Protein AF-K1XIE2-F1 (afdb_monomer_lite)

Structure (mmCIF, N/CA/C/O backbone):
data_AF-K1XIE2-F1
#
_entry.id   AF-K1XIE2-F1
#
loop_
_atom_site.group_PDB
_atom_site.id
_atom_site.type_symbol
_atom_site.label_atom_id
_atom_site.label_alt_id
_atom_site.label_comp_id
_atom_site.label_asym_id
_atom_site.label_entity_id
_atom_site.label_seq_id
_atom_site.pdbx_PDB_ins_code
_atom_site.Cartn_x
_atom_site.Cartn_y
_atom_site.Cartn_z
_atom_site.occupancy
_atom_site.B_iso_or_equiv
_atom_site.auth_seq_id
_atom_site.auth_comp_id
_atom_site.auth_asym_id
_atom_site.auth_atom_id
_atom_site.pdbx_PDB_model_num
ATOM 1 N N . MET A 1 1 ? -9.888 -17.624 -24.636 1.00 46.41 1 MET A N 1
ATOM 2 C CA . MET A 1 1 ? -10.139 -16.509 -23.692 1.00 46.41 1 MET A CA 1
ATOM 3 C C . MET A 1 1 ? -9.191 -15.371 -24.059 1.00 46.41 1 MET A C 1
ATOM 5 O O . MET A 1 1 ? -7.993 -15.608 -24.098 1.00 46.41 1 MET A O 1
ATOM 9 N N . SER A 1 2 ? -9.697 -14.196 -24.450 1.00 38.69 2 SER A N 1
ATOM 10 C CA . SER A 1 2 ? -8.850 -13.090 -24.939 1.00 38.69 2 SER A CA 1
ATOM 11 C C . SER A 1 2 ? -7.950 -12.538 -23.826 1.00 38.69 2 SER A C 1
ATOM 13 O O . SER A 1 2 ? -8.418 -12.367 -22.700 1.00 38.69 2 SER A O 1
ATOM 15 N N . LEU A 1 3 ? -6.689 -12.210 -24.143 1.00 40.53 3 LEU A N 1
ATOM 16 C CA . LEU A 1 3 ? -5.733 -11.546 -23.238 1.00 40.53 3 LEU A CA 1
ATOM 17 C C . LEU A 1 3 ? -6.337 -10.307 -22.557 1.00 40.53 3 LEU A C 1
ATOM 19 O O . LEU A 1 3 ? -6.065 -10.078 -21.380 1.00 40.53 3 LEU A O 1
ATOM 23 N N . ARG A 1 4 ? -7.225 -9.579 -23.256 1.00 42.97 4 ARG A N 1
ATOM 24 C CA . ARG A 1 4 ? -7.964 -8.421 -22.722 1.00 42.97 4 ARG A CA 1
ATOM 25 C C . ARG A 1 4 ? -8.893 -8.795 -21.563 1.00 42.97 4 ARG A C 1
ATOM 27 O O . ARG A 1 4 ? -8.946 -8.083 -20.568 1.00 42.97 4 ARG A O 1
ATOM 34 N N . ASN A 1 5 ? -9.561 -9.947 -21.640 1.00 39.59 5 ASN A N 1
ATOM 35 C CA . ASN A 1 5 ? -10.494 -10.397 -20.600 1.00 39.59 5 ASN A CA 1
ATOM 36 C C . ASN A 1 5 ? -9.750 -10.805 -19.318 1.00 39.59 5 ASN A C 1
ATOM 38 O O . ASN A 1 5 ? -10.253 -10.593 -18.217 1.00 39.59 5 ASN A O 1
ATOM 42 N N . ILE A 1 6 ? -8.530 -11.338 -19.454 1.00 50.19 6 ILE A N 1
ATOM 43 C CA . ILE A 1 6 ? -7.666 -11.687 -18.317 1.00 50.19 6 ILE A CA 1
ATOM 44 C C . ILE A 1 6 ? -7.128 -10.414 -17.652 1.00 50.19 6 ILE A C 1
ATOM 46 O O . ILE A 1 6 ? -7.157 -10.307 -16.426 1.00 50.19 6 ILE A O 1
ATOM 50 N N . THR A 1 7 ? -6.698 -9.418 -18.439 1.00 51.28 7 THR A N 1
ATOM 51 C CA . THR A 1 7 ? -6.215 -8.135 -17.893 1.00 51.28 7 THR A CA 1
ATOM 52 C C . THR A 1 7 ? -7.330 -7.389 -17.171 1.00 51.28 7 THR A C 1
ATOM 54 O O . THR A 1 7 ? -7.115 -6.892 -16.071 1.00 51.28 7 THR A O 1
ATOM 57 N N . GLN A 1 8 ? -8.538 -7.365 -17.729 1.00 48.00 8 GLN A N 1
ATOM 58 C CA . GLN A 1 8 ? -9.667 -6.646 -17.142 1.00 48.00 8 GLN A CA 1
ATOM 59 C C . GLN A 1 8 ? -10.161 -7.289 -15.838 1.00 48.00 8 GLN A C 1
ATOM 61 O O . GLN A 1 8 ? -10.401 -6.584 -14.858 1.00 48.00 8 GLN A O 1
ATOM 66 N N . ALA A 1 9 ? -10.207 -8.625 -15.771 1.00 50.78 9 ALA A N 1
ATOM 67 C CA . ALA A 1 9 ? -10.502 -9.350 -14.534 1.00 50.78 9 ALA A CA 1
ATOM 68 C C . ALA A 1 9 ? -9.414 -9.148 -13.463 1.00 50.78 9 ALA A C 1
ATOM 70 O O . ALA A 1 9 ? -9.729 -8.991 -12.283 1.00 50.78 9 ALA A O 1
ATOM 71 N N . TYR A 1 10 ? -8.138 -9.107 -13.862 1.00 53.94 10 TYR A N 1
ATOM 72 C CA . TYR A 1 10 ? -7.014 -8.885 -12.949 1.00 53.94 10 TYR A CA 1
ATOM 73 C C . TYR A 1 10 ? -6.984 -7.449 -12.403 1.00 53.94 10 TYR A C 1
ATOM 75 O O . TYR A 1 10 ? -6.808 -7.255 -11.200 1.00 53.94 10 TYR A O 1
ATOM 83 N N . VAL A 1 11 ? -7.231 -6.450 -13.257 1.00 56.03 11 VAL A N 1
ATOM 84 C CA . VAL A 1 11 ? -7.346 -5.032 -12.874 1.00 56.03 11 VAL A CA 1
ATOM 85 C C . VAL A 1 11 ? -8.550 -4.813 -11.958 1.00 56.03 11 VAL A C 1
ATOM 87 O O . VAL A 1 11 ? -8.411 -4.148 -10.936 1.00 56.03 11 VAL A O 1
ATOM 90 N N . SER A 1 12 ? -9.700 -5.427 -12.255 1.00 52.47 12 SER A N 1
ATOM 91 C CA . SER A 1 12 ? -10.885 -5.367 -11.390 1.00 52.47 12 SER A CA 1
ATOM 92 C C . SER A 1 12 ? -10.607 -5.969 -10.003 1.00 52.47 12 SER A C 1
ATOM 94 O O . SER A 1 12 ? -10.842 -5.314 -8.990 1.00 52.47 12 SER A O 1
ATOM 96 N N . ASN A 1 13 ? -9.984 -7.153 -9.932 1.00 53.47 13 ASN A N 1
ATOM 97 C CA . ASN A 1 13 ? -9.598 -7.776 -8.657 1.00 53.47 13 ASN A CA 1
ATOM 98 C C . ASN A 1 13 ? -8.561 -6.950 -7.872 1.00 53.47 13 ASN A C 1
ATOM 100 O O . ASN A 1 13 ? -8.609 -6.878 -6.641 1.00 53.47 13 ASN A O 1
ATOM 104 N N . LEU A 1 14 ? -7.605 -6.328 -8.571 1.00 52.16 14 LEU A N 1
ATOM 105 C CA . LEU A 1 14 ? -6.644 -5.397 -7.978 1.00 52.16 14 LEU A CA 1
ATOM 106 C C . LEU A 1 14 ? -7.352 -4.169 -7.405 1.00 52.16 14 LEU A C 1
ATOM 108 O O . LEU A 1 14 ? -7.094 -3.819 -6.256 1.00 52.16 14 LEU A O 1
ATOM 112 N N . TYR A 1 15 ? -8.286 -3.576 -8.147 1.00 50.69 15 TYR A N 1
ATOM 113 C CA . TYR A 1 15 ? -9.078 -2.430 -7.707 1.00 50.69 15 TYR A CA 1
ATOM 114 C C . TYR A 1 15 ? -9.843 -2.741 -6.411 1.00 50.69 15 TYR A C 1
ATOM 116 O O . TYR A 1 15 ? -9.723 -2.014 -5.424 1.00 50.69 15 TYR A O 1
ATOM 124 N N . THR A 1 16 ? -10.524 -3.891 -6.344 1.00 51.75 16 THR A N 1
ATOM 125 C CA . THR A 1 16 ? -11.235 -4.330 -5.129 1.00 51.75 16 THR A CA 1
ATOM 126 C C . THR A 1 16 ? -10.285 -4.564 -3.947 1.00 51.75 16 THR A C 1
ATOM 128 O O . THR A 1 16 ? -10.611 -4.240 -2.805 1.00 51.75 16 THR A O 1
ATOM 131 N N . ARG A 1 17 ? -9.076 -5.096 -4.187 1.00 50.94 17 ARG A N 1
ATOM 132 C CA . ARG A 1 17 ? -8.055 -5.288 -3.137 1.00 50.94 17 ARG A CA 1
ATOM 133 C C . ARG A 1 17 ? -7.456 -3.972 -2.634 1.00 50.94 17 ARG A C 1
ATOM 135 O O . ARG A 1 17 ? -7.062 -3.907 -1.467 1.00 50.94 17 ARG A O 1
ATOM 142 N N . LEU A 1 18 ? -7.384 -2.950 -3.485 1.00 49.12 18 LEU A N 1
ATOM 143 C CA . LEU A 1 18 ? -6.858 -1.623 -3.158 1.00 49.12 18 LEU A CA 1
ATOM 144 C C . LEU A 1 18 ? -7.866 -0.776 -2.358 1.00 49.12 18 LEU A C 1
ATOM 146 O O . LEU A 1 18 ? -7.452 -0.023 -1.477 1.00 49.12 18 LEU A O 1
ATOM 150 N N . GLN A 1 19 ? -9.173 -0.971 -2.562 1.00 51.84 19 GLN A N 1
ATOM 151 C CA . GLN A 1 19 ? -10.255 -0.246 -1.876 1.00 51.84 19 GLN A CA 1
ATOM 152 C C . GLN A 1 19 ? -10.584 -0.724 -0.443 1.00 51.84 19 GLN A C 1
ATOM 154 O O . GLN A 1 19 ? -11.686 -0.500 0.058 1.00 51.84 19 GLN A O 1
ATOM 159 N N . LYS A 1 20 ? -9.652 -1.350 0.289 1.00 58.00 20 LYS A N 1
ATOM 160 C CA . LYS A 1 20 ? -9.876 -1.592 1.727 1.00 58.00 20 LYS A CA 1
ATOM 161 C C . LYS A 1 20 ? -9.807 -0.276 2.506 1.00 58.00 20 LYS A C 1
ATOM 163 O O . LYS A 1 20 ? -8.724 0.173 2.884 1.00 58.00 20 LYS A O 1
ATOM 168 N N . GLN A 1 21 ? -10.979 0.304 2.748 1.00 58.72 21 GLN A N 1
ATOM 169 C CA . GLN A 1 21 ? -11.169 1.510 3.547 1.00 58.72 21 GLN A CA 1
ATOM 170 C C . GLN A 1 21 ? -10.794 1.257 5.015 1.00 58.72 21 GLN A C 1
ATOM 172 O O . GLN A 1 21 ? -10.999 0.162 5.546 1.00 58.72 21 GLN A O 1
ATOM 177 N N . ILE A 1 22 ? -10.226 2.274 5.667 1.00 61.94 22 ILE A N 1
ATOM 178 C CA . ILE A 1 22 ? -10.081 2.313 7.125 1.00 61.94 22 ILE A CA 1
ATOM 179 C C . ILE A 1 22 ? -11.366 2.959 7.647 1.00 61.94 22 ILE A C 1
ATOM 181 O O . ILE A 1 22 ? -11.517 4.169 7.481 1.00 61.94 22 ILE A O 1
ATOM 185 N N . PRO A 1 23 ? -12.307 2.203 8.236 1.00 60.47 23 PRO A N 1
ATOM 186 C CA . PRO A 1 23 ? -13.448 2.822 8.890 1.00 60.47 23 PRO A CA 1
ATOM 187 C C . PRO A 1 23 ? -12.935 3.590 10.111 1.00 60.47 23 PRO A C 1
ATOM 189 O O . PRO A 1 23 ? -12.450 2.993 11.073 1.00 60.47 23 PRO A O 1
ATOM 192 N N . ILE A 1 24 ? -13.002 4.918 10.047 1.00 66.44 24 ILE A N 1
ATOM 193 C CA . ILE A 1 24 ? -12.773 5.797 11.193 1.00 66.44 24 ILE A CA 1
ATOM 194 C C . ILE A 1 24 ? -14.116 5.938 11.898 1.00 66.44 24 ILE A C 1
ATOM 196 O O . ILE A 1 24 ? -15.113 6.308 11.285 1.00 66.44 24 ILE A O 1
ATOM 200 N N . THR A 1 25 ? -14.152 5.595 13.176 1.00 72.56 25 THR A N 1
ATOM 201 C CA . THR A 1 25 ? -15.393 5.499 13.947 1.00 72.56 25 THR A CA 1
ATOM 202 C C . THR A 1 25 ? -15.164 6.034 15.349 1.00 72.56 25 THR A C 1
ATOM 204 O O . THR A 1 25 ? -14.104 5.792 15.933 1.00 72.56 25 THR A O 1
ATOM 207 N N . ASP A 1 26 ? -16.170 6.678 15.926 1.00 81.19 26 ASP A N 1
ATOM 208 C CA . ASP A 1 26 ? -16.149 7.037 17.338 1.00 81.19 26 ASP A CA 1
ATOM 209 C C . ASP A 1 26 ? -16.428 5.826 18.255 1.00 81.19 26 ASP A C 1
ATOM 211 O O . ASP A 1 26 ? -16.795 4.724 17.826 1.00 81.19 26 ASP A O 1
ATOM 215 N N . LYS A 1 27 ? -16.233 6.034 19.561 1.00 84.19 27 LYS A N 1
ATOM 216 C CA . LYS A 1 27 ? -16.419 5.003 20.592 1.00 84.19 27 LYS A CA 1
ATOM 217 C C . LYS A 1 27 ? -17.868 4.500 20.661 1.00 84.19 27 LYS A C 1
ATOM 219 O O . LYS A 1 27 ? -18.082 3.313 20.895 1.00 84.19 27 LYS A O 1
ATOM 224 N N . LYS A 1 28 ? -18.856 5.376 20.449 1.00 88.81 28 LYS A N 1
ATOM 225 C CA . LYS A 1 28 ? -20.284 5.046 20.556 1.00 88.81 28 LYS A CA 1
ATOM 226 C C . LYS A 1 28 ? -20.700 4.103 19.430 1.00 88.81 28 LYS A C 1
ATOM 228 O O . LYS A 1 28 ? -21.310 3.070 19.699 1.00 88.81 28 LYS A O 1
ATOM 233 N N . PHE A 1 29 ? -20.318 4.418 18.194 1.00 87.12 29 PHE A N 1
ATOM 234 C CA . PHE A 1 29 ? -20.567 3.563 17.038 1.00 87.12 29 PHE A CA 1
ATOM 235 C C . PHE A 1 29 ? -19.916 2.187 17.209 1.00 87.12 29 PHE A C 1
ATOM 237 O O . PHE A 1 29 ? -20.557 1.163 16.972 1.00 87.12 29 PHE A O 1
ATOM 244 N N . ASN A 1 30 ? -18.664 2.148 17.677 1.00 83.81 30 ASN A N 1
ATOM 245 C CA . ASN A 1 30 ? -17.952 0.889 17.890 1.00 83.81 30 ASN A CA 1
ATOM 246 C C . ASN A 1 30 ? -18.621 -0.014 18.926 1.00 83.81 30 ASN A C 1
ATOM 248 O O . ASN A 1 30 ? -18.759 -1.208 18.676 1.00 83.81 30 ASN A O 1
ATOM 252 N N . ASN A 1 31 ? -19.082 0.546 20.045 1.00 87.75 31 ASN A N 1
ATOM 253 C CA . ASN A 1 31 ? -19.780 -0.231 21.068 1.00 87.75 31 ASN A CA 1
ATOM 254 C C . ASN A 1 31 ? -21.073 -0.855 20.518 1.00 87.75 31 ASN A C 1
ATOM 256 O O . ASN A 1 31 ? -21.327 -2.038 20.722 1.00 87.75 31 ASN A O 1
ATOM 260 N N . LEU A 1 32 ? -21.865 -0.080 19.767 1.00 89.25 32 LEU A N 1
ATOM 261 C CA . LEU A 1 32 ? -23.094 -0.579 19.140 1.00 89.25 32 LEU A CA 1
ATOM 262 C C . LEU A 1 32 ? -22.809 -1.658 18.092 1.00 89.25 32 LEU A C 1
ATOM 264 O O . LEU A 1 32 ? -23.560 -2.626 17.969 1.00 89.25 32 LEU A O 1
ATOM 268 N N . LYS A 1 33 ? -21.727 -1.496 17.328 1.00 85.19 33 LYS A N 1
ATOM 269 C CA . LYS A 1 33 ? -21.297 -2.483 16.341 1.00 85.19 33 LYS A CA 1
ATOM 270 C C . LYS A 1 33 ? -20.894 -3.798 17.010 1.00 85.19 33 LYS A C 1
ATOM 272 O O . LYS A 1 33 ? -21.346 -4.839 16.552 1.00 85.19 33 LYS A O 1
ATOM 277 N N . GLU A 1 34 ? -20.088 -3.763 18.072 1.00 86.00 34 GLU A N 1
ATOM 278 C CA . GLU A 1 34 ? -19.674 -4.977 18.796 1.00 86.00 34 GLU A CA 1
ATOM 279 C C . GLU A 1 34 ? -20.872 -5.719 19.389 1.00 86.00 34 GLU A C 1
ATOM 281 O O . GLU A 1 34 ? -21.003 -6.915 19.151 1.00 86.00 34 GLU A O 1
ATOM 286 N N . GLN A 1 35 ? -21.814 -5.004 20.013 1.00 89.38 35 GLN A N 1
ATOM 287 C CA . GLN A 1 35 ? -23.057 -5.608 20.508 1.00 89.38 35 GLN A CA 1
ATOM 288 C C . GLN A 1 35 ? -23.856 -6.310 19.403 1.00 89.38 35 GLN A C 1
ATOM 290 O O . GLN A 1 35 ? -24.456 -7.355 19.636 1.00 89.38 35 GLN A O 1
ATOM 295 N N . LYS A 1 36 ? -23.902 -5.741 18.190 1.00 91.00 36 LYS A N 1
ATOM 296 C CA . LYS A 1 36 ? -24.590 -6.373 17.053 1.00 91.00 36 LYS A CA 1
ATOM 297 C C . LYS A 1 36 ? -23.842 -7.591 16.512 1.00 91.00 36 LYS A C 1
ATOM 299 O O . LYS A 1 36 ? -24.499 -8.537 16.100 1.00 91.00 36 LYS A O 1
ATOM 304 N N . LEU A 1 37 ? -22.509 -7.563 16.493 1.00 88.31 37 LEU A N 1
ATOM 305 C CA . LEU A 1 37 ? -21.692 -8.697 16.047 1.00 88.31 37 LEU A CA 1
ATOM 306 C C . LEU A 1 37 ? -21.821 -9.883 17.004 1.00 88.31 37 LEU A C 1
ATOM 308 O O . LEU A 1 37 ? -22.010 -11.003 16.544 1.00 88.31 37 LEU A O 1
ATOM 312 N N . GLU A 1 38 ? -21.793 -9.616 18.311 1.00 88.62 38 GLU A N 1
ATOM 313 C CA . GLU A 1 38 ? -21.988 -10.620 19.360 1.00 88.62 38 GLU A CA 1
ATOM 314 C C . GLU A 1 38 ? -23.387 -11.244 19.280 1.00 88.62 38 GLU A C 1
ATOM 316 O O . GLU A 1 38 ? -23.519 -12.462 19.225 1.00 88.62 38 GLU A O 1
ATOM 321 N N . LYS A 1 39 ? -24.439 -10.421 19.147 1.00 92.38 39 LYS A N 1
ATOM 322 C CA . LYS A 1 39 ? -25.819 -10.909 18.955 1.00 92.38 39 LYS A CA 1
ATOM 323 C C . LYS A 1 39 ? -26.009 -11.755 17.696 1.00 92.38 39 LYS A C 1
ATOM 325 O O . LYS A 1 39 ? -26.932 -12.559 17.650 1.00 92.38 39 LYS A O 1
ATOM 330 N N . ALA A 1 40 ? -25.201 -11.522 16.666 1.00 91.94 40 ALA A N 1
ATOM 331 C CA . ALA A 1 40 ? -25.275 -12.241 15.401 1.00 91.94 40 ALA A CA 1
ATOM 332 C C . ALA A 1 40 ? -24.371 -13.486 15.360 1.00 91.94 40 ALA A C 1
ATOM 334 O O . ALA A 1 40 ? -24.285 -14.104 14.302 1.00 91.94 40 ALA A O 1
ATOM 335 N N . ASP A 1 41 ? -23.663 -13.801 16.455 1.00 89.44 41 ASP A N 1
ATOM 336 C CA . ASP A 1 41 ? -22.604 -14.821 16.510 1.00 89.44 41 ASP A CA 1
ATOM 337 C C . ASP A 1 41 ? -21.606 -14.695 15.338 1.00 89.44 41 ASP A C 1
ATOM 339 O O . ASP A 1 41 ? -21.129 -15.659 14.734 1.00 89.44 41 ASP A O 1
ATOM 343 N N . PHE A 1 42 ? -21.334 -13.447 14.938 1.00 87.19 42 PHE A N 1
ATOM 344 C CA . PHE A 1 42 ? -20.527 -13.159 13.765 1.00 87.19 42 PHE A CA 1
ATOM 345 C C . PHE A 1 42 ? -19.064 -12.992 14.162 1.00 87.19 42 PHE A C 1
ATOM 347 O O . PHE A 1 42 ? -18.669 -12.002 14.787 1.00 87.19 42 PHE A O 1
ATOM 354 N N . ASN A 1 43 ? -18.225 -13.925 13.716 1.00 80.12 43 ASN A N 1
ATOM 355 C CA . ASN A 1 43 ? -16.804 -13.914 14.034 1.00 80.12 43 ASN A CA 1
ATOM 356 C C . ASN A 1 43 ? -16.032 -12.887 13.178 1.00 80.12 43 ASN A C 1
ATOM 358 O O . ASN A 1 43 ? -15.555 -13.168 12.073 1.00 80.12 43 ASN A O 1
ATOM 362 N N . ALA A 1 44 ? -15.929 -11.657 13.684 1.00 80.62 44 ALA A N 1
ATOM 363 C CA . ALA A 1 44 ? -15.148 -10.582 13.080 1.00 80.62 44 ALA A CA 1
ATOM 364 C C . ALA A 1 44 ? -13.719 -10.523 13.644 1.00 80.62 44 ALA A C 1
ATOM 366 O O . ALA A 1 44 ? -13.444 -10.906 14.777 1.00 80.62 44 ALA A O 1
ATOM 367 N N . LYS A 1 45 ? -12.784 -9.960 12.868 1.00 77.69 45 LYS A N 1
ATOM 368 C CA . LYS A 1 45 ? -11.421 -9.710 13.363 1.00 77.69 45 LYS A CA 1
ATOM 369 C C . LYS A 1 45 ? -11.437 -8.763 14.565 1.00 77.69 45 LYS A C 1
ATOM 371 O O . LYS A 1 45 ? -12.086 -7.719 14.510 1.00 77.69 45 LYS A O 1
ATOM 376 N N . LEU A 1 46 ? -10.627 -9.090 15.575 1.00 72.81 46 LEU A N 1
ATOM 377 C CA . LEU A 1 46 ? -10.388 -8.254 16.754 1.00 72.81 46 LEU A CA 1
ATOM 378 C C . LEU A 1 46 ? -10.007 -6.821 16.365 1.00 72.81 46 LEU A C 1
ATOM 380 O O . LEU A 1 46 ? -9.139 -6.598 15.508 1.00 72.81 46 LEU A O 1
ATOM 384 N N . LYS A 1 47 ? -10.647 -5.847 17.023 1.00 75.31 47 LYS A N 1
ATOM 385 C CA . LYS A 1 47 ? -10.337 -4.430 16.830 1.00 75.31 47 LYS A CA 1
ATOM 386 C C . LYS A 1 47 ? -8.927 -4.119 17.323 1.00 75.31 47 LYS A C 1
ATOM 388 O O . LYS A 1 47 ? -8.447 -4.682 18.304 1.00 75.31 47 LYS A O 1
ATOM 393 N N . LYS A 1 48 ? -8.288 -3.158 16.665 1.00 79.12 48 LYS A N 1
ATOM 394 C CA . LYS A 1 48 ? -7.068 -2.522 17.159 1.00 79.12 48 LYS A CA 1
ATOM 395 C C . LYS A 1 48 ? -7.292 -1.021 17.202 1.00 79.12 48 LYS A C 1
ATOM 397 O O . LYS A 1 48 ? -7.695 -0.431 16.202 1.00 79.12 48 LYS A O 1
ATOM 402 N N . THR A 1 49 ? -7.038 -0.428 18.360 1.00 82.81 49 THR A N 1
ATOM 403 C CA . THR A 1 49 ? -7.084 1.022 18.551 1.00 82.81 49 THR A CA 1
ATOM 404 C C . THR A 1 49 ? -5.690 1.580 18.318 1.00 82.81 49 THR A C 1
ATOM 406 O O . THR A 1 49 ? -4.731 1.110 18.927 1.00 82.81 49 THR A O 1
ATOM 409 N N . LEU A 1 50 ? -5.570 2.578 17.444 1.00 85.12 50 LEU A N 1
ATOM 410 C CA . LEU A 1 50 ? -4.311 3.288 17.251 1.00 85.12 50 LEU A CA 1
ATOM 411 C C . LEU A 1 50 ? -4.055 4.208 18.455 1.00 85.12 50 LEU A C 1
ATOM 413 O O . LEU A 1 50 ? -4.819 5.149 18.690 1.00 85.12 50 LEU A O 1
ATOM 417 N N . THR A 1 51 ? -2.990 3.936 19.207 1.00 86.62 51 THR A N 1
ATOM 418 C CA . THR A 1 51 ? -2.547 4.753 20.347 1.00 86.62 51 THR A CA 1
ATOM 419 C C . THR A 1 51 ? -1.322 5.590 19.972 1.00 86.62 51 THR A C 1
ATOM 421 O O . THR A 1 51 ? -0.743 5.413 18.902 1.00 86.62 51 THR A O 1
ATOM 424 N N . ILE A 1 52 ? -0.957 6.553 20.825 1.00 88.44 52 ILE A N 1
ATOM 425 C CA . ILE A 1 52 ? 0.236 7.398 20.615 1.00 88.44 52 ILE A CA 1
ATOM 426 C C . ILE A 1 52 ? 1.523 6.602 20.886 1.00 88.44 52 ILE A C 1
ATOM 428 O O . ILE A 1 52 ? 2.550 6.835 20.258 1.00 88.44 52 ILE A O 1
ATOM 432 N N . GLU A 1 53 ? 1.450 5.639 21.802 1.00 86.31 53 GLU A N 1
ATOM 433 C CA . GLU A 1 53 ? 2.587 4.838 22.260 1.00 86.31 53 GLU A CA 1
ATOM 434 C C . GLU A 1 53 ? 3.060 3.827 21.213 1.00 86.31 53 GLU A C 1
ATOM 436 O O . GLU A 1 53 ? 4.257 3.586 21.087 1.00 86.31 53 GLU A O 1
ATOM 441 N N . ASN A 1 54 ? 2.129 3.249 20.444 1.00 85.50 54 ASN A N 1
ATOM 442 C CA . ASN A 1 54 ? 2.418 2.112 19.577 1.00 85.50 54 ASN A CA 1
ATOM 443 C C . ASN A 1 54 ? 2.024 2.368 18.120 1.00 85.50 54 ASN A C 1
ATOM 445 O O . ASN A 1 54 ? 0.897 2.753 17.803 1.00 85.50 54 ASN A O 1
ATOM 449 N N . GLU A 1 55 ? 2.951 2.059 17.214 1.00 88.88 55 GLU A N 1
ATOM 450 C CA . GLU A 1 55 ? 2.675 1.998 15.781 1.00 88.88 55 GLU A CA 1
ATOM 451 C C . GLU A 1 55 ? 1.883 0.727 15.441 1.00 88.88 55 GLU A C 1
ATOM 453 O O . GLU A 1 55 ? 2.104 -0.346 16.004 1.00 88.88 55 GLU A O 1
A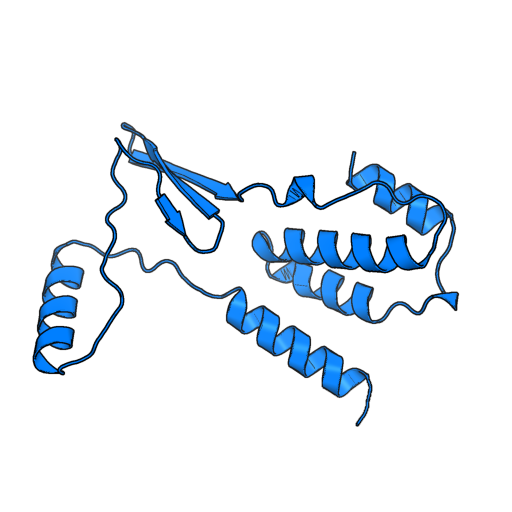TOM 458 N N . MET A 1 56 ? 0.970 0.816 14.475 1.00 87.38 56 MET A N 1
ATOM 459 C CA . MET A 1 56 ? 0.161 -0.317 14.027 1.00 87.38 56 MET A CA 1
ATOM 460 C C . MET A 1 56 ? 0.369 -0.584 12.540 1.00 87.38 56 MET A C 1
ATOM 462 O O . MET A 1 56 ? 0.372 0.329 11.724 1.00 87.38 56 MET A O 1
ATOM 466 N N . THR A 1 57 ? 0.453 -1.859 12.154 1.00 83.06 57 THR A N 1
ATOM 467 C CA . THR A 1 57 ? 0.430 -2.239 10.735 1.00 83.06 57 THR A CA 1
ATOM 468 C C . THR A 1 57 ? -1.001 -2.510 10.257 1.00 83.06 57 THR A C 1
ATOM 470 O O . THR A 1 57 ? -1.699 -3.353 10.818 1.00 83.06 57 THR A O 1
ATOM 473 N N . PHE A 1 58 ? -1.418 -1.851 9.177 1.00 76.19 58 PHE A N 1
ATOM 474 C CA . PHE A 1 58 ? -2.677 -2.073 8.467 1.00 76.19 58 PHE A CA 1
ATOM 475 C C . PHE A 1 58 ? -2.415 -2.206 6.964 1.00 76.19 58 PHE A C 1
ATOM 477 O O . PHE A 1 58 ? -1.862 -1.302 6.346 1.00 76.19 58 PHE A O 1
ATOM 484 N N . ASN A 1 59 ? -2.792 -3.334 6.352 1.00 73.62 59 ASN A N 1
ATOM 485 C CA . ASN A 1 59 ? -2.604 -3.590 4.913 1.00 73.62 59 ASN A CA 1
ATOM 486 C C . ASN A 1 59 ? -1.185 -3.258 4.391 1.00 73.62 59 ASN A C 1
ATOM 488 O O . ASN A 1 59 ? -1.032 -2.638 3.342 1.00 73.62 59 ASN A O 1
ATOM 492 N N . LYS A 1 60 ? -0.134 -3.669 5.122 1.00 72.75 60 LYS A N 1
ATOM 493 C CA . LYS A 1 60 ? 1.289 -3.384 4.807 1.00 72.75 60 LYS A CA 1
ATOM 494 C C . LYS A 1 60 ? 1.683 -1.895 4.883 1.00 72.75 60 LYS A C 1
ATOM 496 O O . LYS A 1 60 ? 2.778 -1.519 4.465 1.00 72.75 60 LYS A O 1
ATOM 501 N N . ARG A 1 61 ? 0.813 -1.053 5.438 1.00 78.00 61 ARG A N 1
ATOM 502 C CA . ARG A 1 61 ? 1.092 0.326 5.845 1.00 78.00 61 ARG A CA 1
ATOM 503 C C . ARG A 1 61 ? 1.277 0.369 7.360 1.00 78.00 61 ARG A C 1
ATOM 505 O O . ARG A 1 61 ? 0.683 -0.432 8.070 1.00 78.00 61 ARG A O 1
ATOM 512 N N . ILE A 1 62 ? 2.105 1.278 7.833 1.00 85.12 62 ILE A N 1
ATOM 513 C CA . ILE A 1 62 ? 2.388 1.580 9.228 1.00 85.12 62 ILE A CA 1
ATOM 514 C C . ILE A 1 62 ? 1.626 2.861 9.557 1.00 85.12 62 ILE A C 1
ATOM 516 O O . ILE A 1 62 ? 1.729 3.850 8.833 1.00 85.12 62 ILE A O 1
ATOM 520 N N . LEU A 1 63 ? 0.843 2.813 10.622 1.00 88.75 63 LEU A N 1
ATOM 521 C CA . LEU A 1 63 ? 0.103 3.921 11.198 1.00 88.75 63 LEU A CA 1
ATOM 522 C C . LEU A 1 63 ? 0.778 4.318 12.507 1.00 88.75 63 LEU A C 1
ATOM 524 O O . LEU A 1 63 ? 1.022 3.455 13.349 1.00 88.75 63 LEU A O 1
ATOM 528 N N . LYS A 1 64 ? 1.025 5.612 12.693 1.00 90.25 64 LYS A N 1
ATOM 529 C CA . LYS A 1 64 ? 1.504 6.187 13.952 1.00 90.25 64 LYS A CA 1
ATOM 530 C C . LYS A 1 64 ? 0.661 7.398 14.297 1.00 90.25 64 LYS A C 1
ATOM 532 O O . LYS A 1 64 ? 0.457 8.256 13.443 1.00 90.25 64 LYS A O 1
ATOM 537 N N . LYS A 1 65 ? 0.182 7.474 15.533 1.00 90.56 65 LYS A N 1
ATOM 538 C CA . LYS A 1 65 ? -0.488 8.665 16.054 1.00 90.56 65 LYS A CA 1
ATOM 539 C C . LYS A 1 65 ? 0.508 9.473 16.877 1.00 90.56 65 LYS A C 1
ATOM 541 O O . LYS A 1 65 ? 1.264 8.901 17.653 1.00 90.56 65 LYS A O 1
ATOM 546 N N . PHE A 1 66 ? 0.500 10.787 16.722 1.00 90.31 66 PHE A N 1
ATOM 547 C CA . PHE A 1 66 ? 1.320 11.695 17.520 1.00 90.31 66 PHE A CA 1
ATOM 548 C C . PHE A 1 66 ? 0.487 12.402 18.596 1.00 90.31 66 PHE A C 1
ATOM 550 O O . PHE A 1 66 ? -0.743 12.456 18.517 1.00 90.31 66 PHE A O 1
ATOM 557 N N . ALA A 1 67 ? 1.162 12.970 19.600 1.00 91.56 67 ALA A N 1
ATOM 558 C CA . ALA A 1 67 ? 0.521 13.690 20.704 1.00 91.56 67 ALA A CA 1
ATOM 559 C C . ALA A 1 67 ? -0.293 14.913 20.239 1.00 91.56 67 ALA A C 1
ATOM 561 O O . ALA A 1 67 ? -1.337 15.210 20.808 1.00 91.56 67 ALA A O 1
ATOM 562 N N . ASN A 1 68 ? 0.113 15.559 19.141 1.00 92.38 68 ASN A N 1
ATOM 563 C CA . ASN A 1 68 ? -0.625 16.658 18.502 1.00 92.38 68 ASN A CA 1
ATOM 564 C C . ASN A 1 68 ? -1.856 16.193 17.689 1.00 92.38 68 ASN A C 1
ATOM 566 O O . ASN A 1 68 ? -2.362 16.937 16.857 1.00 92.38 68 ASN A O 1
ATOM 570 N N . SER A 1 69 ? -2.310 14.950 17.879 1.00 85.38 69 SER A N 1
ATOM 571 C CA . SER A 1 69 ? -3.412 14.309 17.145 1.00 85.38 69 SER A CA 1
ATOM 572 C C . SER A 1 69 ? -3.189 14.083 15.646 1.00 85.38 69 SER A C 1
ATOM 574 O O . SER A 1 69 ? -4.081 13.556 14.981 1.00 85.38 69 SER A O 1
ATOM 576 N N . SER A 1 70 ? -2.007 14.391 15.106 1.00 88.19 70 SER A N 1
ATOM 577 C CA . SER A 1 70 ? -1.677 14.030 13.725 1.00 88.19 70 SER A CA 1
ATOM 578 C C . SER A 1 70 ? -1.445 12.520 13.578 1.00 88.19 70 SER A C 1
ATOM 580 O O . SER A 1 70 ? -1.062 11.826 14.527 1.00 88.19 70 SER A O 1
ATOM 582 N N . ILE A 1 71 ? -1.703 11.997 12.378 1.00 88.38 71 ILE A N 1
ATOM 583 C CA . ILE A 1 71 ? -1.516 10.584 12.037 1.00 88.38 71 ILE A CA 1
ATOM 584 C C . ILE A 1 71 ? -0.529 10.493 10.876 1.00 88.38 71 ILE A C 1
ATOM 586 O O . ILE A 1 71 ? -0.766 11.045 9.805 1.00 88.38 71 ILE A O 1
ATOM 590 N N . LEU A 1 72 ? 0.557 9.749 11.073 1.00 84.81 72 LEU A N 1
ATOM 591 C CA . LEU A 1 72 ? 1.455 9.338 10.002 1.00 84.81 72 LEU A CA 1
ATOM 592 C C . LEU A 1 72 ? 0.996 8.000 9.432 1.00 84.81 72 LEU A C 1
ATOM 594 O O . LEU A 1 72 ? 0.810 7.026 10.161 1.00 84.81 72 LEU A O 1
ATOM 598 N N . LEU A 1 73 ? 0.893 7.950 8.107 1.00 84.25 73 LEU A N 1
ATOM 599 C CA . LEU A 1 73 ? 0.699 6.733 7.334 1.00 84.25 73 LEU A CA 1
ATOM 600 C C . LEU A 1 73 ? 1.935 6.506 6.457 1.00 84.25 73 LEU A C 1
ATOM 602 O O . LEU A 1 73 ? 2.182 7.257 5.518 1.00 84.25 73 LEU A O 1
ATOM 606 N N . LYS A 1 74 ? 2.702 5.452 6.735 1.00 80.38 74 LYS A N 1
ATOM 607 C CA . LYS A 1 74 ? 3.913 5.088 5.985 1.00 80.38 74 LYS A CA 1
ATOM 608 C C . LYS A 1 74 ? 3.747 3.717 5.343 1.00 80.38 74 LYS A C 1
ATOM 610 O O . LYS A 1 74 ? 3.423 2.757 6.025 1.00 80.38 74 LYS A O 1
ATOM 615 N N . GLN A 1 75 ? 4.009 3.553 4.050 1.00 73.62 75 GLN A N 1
ATOM 616 C CA . GLN A 1 75 ? 4.101 2.199 3.486 1.00 73.62 75 GLN A CA 1
ATOM 617 C C . GLN A 1 75 ? 5.389 1.507 3.925 1.00 73.62 75 GLN A C 1
ATOM 619 O O . GLN A 1 75 ? 6.471 2.095 3.882 1.00 73.62 75 GLN A O 1
ATOM 624 N N . LYS A 1 76 ? 5.283 0.232 4.306 1.00 73.31 76 LYS A N 1
ATOM 625 C CA . LYS A 1 76 ? 6.451 -0.566 4.668 1.00 73.31 76 LYS A CA 1
ATOM 626 C C . LYS A 1 76 ? 7.174 -1.045 3.407 1.00 73.31 76 LYS A C 1
ATOM 628 O O . LYS A 1 76 ? 6.625 -1.837 2.646 1.00 73.31 76 LYS A O 1
ATOM 633 N N . ASP A 1 77 ? 8.401 -0.562 3.213 1.00 70.25 77 ASP A N 1
ATOM 634 C CA . ASP A 1 77 ? 9.434 -1.147 2.341 1.00 70.25 77 ASP A CA 1
ATOM 635 C C . ASP A 1 77 ? 9.040 -1.411 0.868 1.00 70.25 77 ASP A C 1
ATOM 637 O O . ASP A 1 77 ? 9.640 -2.252 0.205 1.00 70.25 77 ASP A O 1
ATOM 641 N N . GLN A 1 78 ? 8.052 -0.698 0.314 1.00 65.75 78 GLN A N 1
ATOM 642 C CA . GLN A 1 78 ? 7.619 -0.905 -1.079 1.00 65.75 78 GLN A CA 1
ATOM 643 C C . GLN A 1 78 ? 8.666 -0.403 -2.088 1.00 65.75 78 GLN A C 1
ATOM 645 O O . GLN A 1 78 ? 8.955 -1.105 -3.053 1.00 65.75 78 GLN A O 1
ATOM 650 N N . LYS A 1 79 ? 9.310 0.751 -1.828 1.00 66.69 79 LYS A N 1
ATOM 651 C CA . LYS A 1 79 ? 10.371 1.299 -2.702 1.00 66.69 79 LYS A CA 1
ATOM 652 C C . LYS A 1 79 ? 11.597 0.377 -2.778 1.00 66.69 79 LYS A C 1
ATOM 654 O O . LYS A 1 79 ? 12.211 0.291 -3.830 1.00 66.69 79 LYS A O 1
ATOM 659 N N . LYS A 1 80 ? 11.894 -0.386 -1.715 1.00 70.00 80 LYS A N 1
ATOM 660 C CA . LYS A 1 80 ? 13.014 -1.352 -1.682 1.00 70.00 80 LYS A CA 1
ATOM 661 C C . LYS A 1 80 ? 12.853 -2.520 -2.665 1.00 70.00 80 LYS A C 1
ATOM 663 O O . LYS A 1 80 ? 13.787 -3.285 -2.843 1.00 70.00 80 LYS A O 1
ATOM 668 N N . LYS A 1 81 ? 11.667 -2.688 -3.262 1.00 72.19 81 LYS A N 1
ATOM 669 C CA . LYS A 1 81 ? 11.390 -3.725 -4.270 1.00 72.19 81 LYS A CA 1
ATOM 670 C C . LYS A 1 81 ? 11.615 -3.251 -5.707 1.00 72.19 81 LYS A C 1
ATOM 672 O O . LYS A 1 81 ? 11.435 -4.052 -6.630 1.00 72.19 81 LYS A O 1
ATOM 677 N N . LEU A 1 82 ? 11.918 -1.965 -5.889 1.00 79.75 82 LEU A N 1
ATOM 678 C CA . LEU A 1 82 ? 12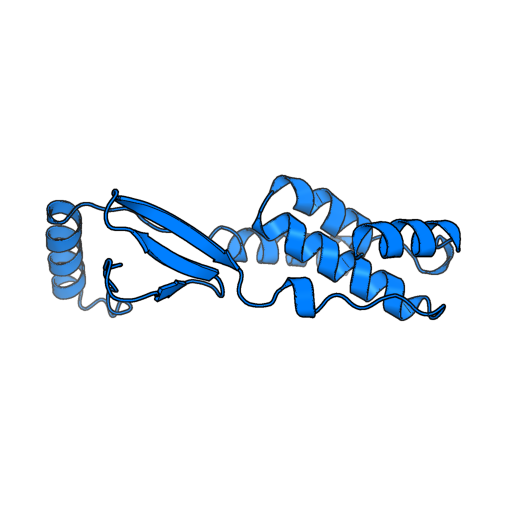.333 -1.416 -7.170 1.00 79.75 82 LEU A CA 1
ATOM 679 C C . LEU A 1 82 ? 13.841 -1.593 -7.302 1.00 79.75 82 LEU A C 1
ATOM 681 O O . LEU A 1 82 ? 14.590 -1.272 -6.383 1.00 79.75 82 LEU A O 1
ATOM 685 N N . GLU A 1 83 ? 14.263 -2.110 -8.444 1.00 82.44 83 GLU A N 1
ATOM 686 C CA . GLU A 1 83 ? 15.670 -2.301 -8.786 1.00 82.44 83 GLU A CA 1
ATOM 687 C C . GLU A 1 83 ? 15.919 -1.608 -10.120 1.00 82.44 83 GLU A C 1
ATOM 689 O O . GLU A 1 83 ? 15.010 -1.503 -10.952 1.00 82.44 83 GLU A O 1
ATOM 694 N N . LEU A 1 84 ? 17.148 -1.137 -10.318 1.00 81.31 84 LEU A N 1
ATOM 695 C CA . LEU A 1 84 ? 17.559 -0.605 -11.607 1.00 81.31 84 LEU A CA 1
ATOM 696 C C . LEU A 1 84 ? 17.494 -1.704 -12.661 1.00 81.31 84 LEU A C 1
ATOM 698 O O . LEU A 1 84 ? 17.878 -2.851 -12.429 1.00 81.31 84 LEU A O 1
ATOM 702 N N . ILE A 1 85 ? 17.006 -1.334 -13.833 1.00 81.12 85 ILE A N 1
ATOM 703 C CA . ILE A 1 85 ? 16.912 -2.246 -14.960 1.00 81.12 85 ILE A CA 1
ATOM 704 C C . ILE A 1 85 ? 18.265 -2.226 -15.661 1.00 81.12 85 IL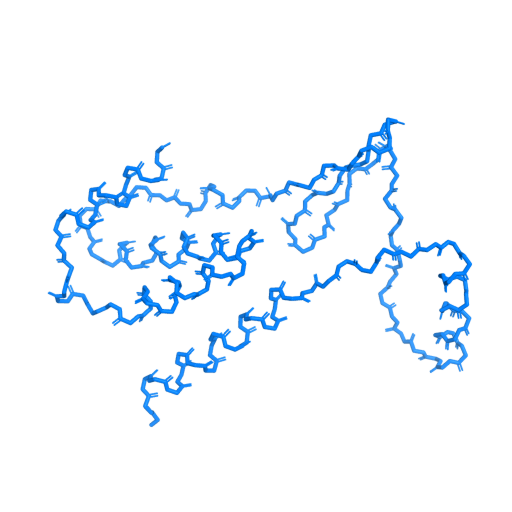E A C 1
ATOM 706 O O . ILE A 1 85 ? 18.622 -1.234 -16.297 1.00 81.12 85 ILE A O 1
ATOM 710 N N . THR A 1 86 ? 19.008 -3.322 -15.528 1.00 72.00 86 THR A N 1
ATOM 711 C CA . THR A 1 86 ? 20.068 -3.698 -16.467 1.00 72.00 86 THR A CA 1
ATOM 712 C C . THR A 1 86 ? 19.395 -4.286 -17.708 1.00 72.00 86 THR A C 1
ATOM 714 O O . THR A 1 86 ? 18.347 -4.910 -17.564 1.00 72.00 86 THR A O 1
ATOM 717 N N . GLU A 1 87 ? 19.954 -4.039 -18.897 1.00 66.88 87 GLU A N 1
ATOM 718 C CA . GLU A 1 87 ? 19.432 -4.146 -20.289 1.00 66.88 87 GLU A CA 1
ATOM 719 C C . GLU A 1 87 ? 18.466 -5.298 -20.665 1.00 66.88 87 GLU A C 1
ATOM 721 O O . GLU A 1 87 ? 17.867 -5.299 -21.742 1.00 66.88 87 GLU A O 1
ATOM 726 N N . ASN A 1 88 ? 18.256 -6.267 -19.782 1.00 69.81 88 ASN A N 1
ATOM 727 C CA . ASN A 1 88 ? 17.238 -7.292 -19.885 1.00 69.81 88 ASN A CA 1
ATOM 728 C C . ASN A 1 88 ? 15.810 -6.698 -19.903 1.00 69.81 88 ASN A C 1
ATOM 730 O O . ASN A 1 88 ? 15.270 -6.231 -18.895 1.00 69.81 88 ASN A O 1
ATOM 734 N N . LYS A 1 89 ? 15.161 -6.790 -21.067 1.00 67.56 89 LYS A N 1
ATOM 735 C CA . LYS A 1 89 ? 13.799 -6.292 -21.322 1.00 67.56 89 LYS A CA 1
ATOM 736 C C . LYS A 1 89 ? 12.722 -6.934 -20.432 1.00 67.56 89 LYS A C 1
ATOM 738 O O . LYS A 1 89 ? 11.707 -6.293 -20.166 1.00 67.56 89 LYS A O 1
ATOM 743 N N . ASP A 1 90 ? 12.935 -8.142 -19.907 1.00 71.12 90 ASP A N 1
AT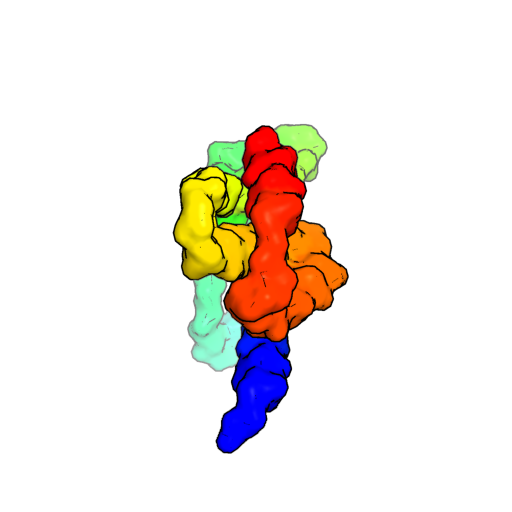OM 744 C CA . ASP A 1 90 ? 11.998 -8.762 -18.955 1.00 71.12 90 ASP A CA 1
ATOM 745 C C . ASP A 1 90 ? 12.008 -8.056 -17.593 1.00 71.12 90 ASP A C 1
ATOM 747 O O . ASP A 1 90 ? 10.980 -7.975 -16.910 1.00 71.12 90 ASP A O 1
ATOM 751 N N . ASN A 1 91 ? 13.158 -7.502 -17.196 1.00 77.19 91 ASN A N 1
ATOM 752 C CA . ASN A 1 91 ? 13.267 -6.705 -15.978 1.00 77.19 91 ASN A CA 1
ATOM 753 C C . ASN A 1 91 ? 12.513 -5.385 -16.125 1.00 77.19 91 ASN A C 1
ATOM 755 O O . ASN A 1 91 ? 11.892 -4.938 -15.162 1.00 77.19 91 ASN A O 1
ATOM 759 N N . TYR A 1 92 ? 12.472 -4.810 -17.329 1.00 79.81 92 TYR A N 1
ATOM 760 C CA . TYR A 1 92 ? 11.713 -3.591 -17.582 1.00 79.81 92 TYR A CA 1
ATOM 761 C C . TYR A 1 92 ? 10.222 -3.752 -17.282 1.00 79.81 92 TYR A C 1
ATOM 763 O O . TYR A 1 92 ? 9.671 -2.991 -16.487 1.00 79.81 92 TYR A O 1
ATOM 771 N N . LEU A 1 93 ? 9.561 -4.751 -17.881 1.00 77.00 93 LEU A N 1
ATOM 772 C CA . LEU A 1 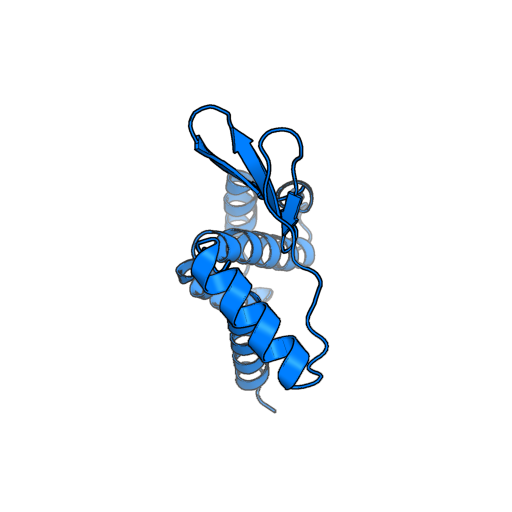93 ? 8.119 -4.952 -17.698 1.00 77.00 93 LEU A CA 1
ATOM 773 C C . LEU A 1 93 ? 7.784 -5.227 -16.228 1.00 77.00 93 LEU A C 1
ATOM 775 O O . LEU A 1 93 ? 6.838 -4.653 -15.683 1.00 77.00 93 LEU A O 1
ATOM 779 N N . LYS A 1 94 ? 8.612 -6.035 -15.552 1.00 80.06 94 LYS A N 1
ATOM 780 C CA . LYS A 1 94 ? 8.474 -6.312 -14.116 1.00 80.06 94 LYS A CA 1
ATOM 781 C C . LYS A 1 94 ? 8.603 -5.040 -13.277 1.00 80.06 94 LYS A C 1
ATOM 783 O O . LYS A 1 94 ? 7.768 -4.812 -12.402 1.00 80.06 94 LYS A O 1
ATOM 788 N N . GLN A 1 95 ? 9.612 -4.209 -13.529 1.00 81.44 95 GLN A N 1
ATOM 789 C CA . GLN A 1 95 ? 9.839 -2.980 -12.766 1.00 81.44 95 GLN A CA 1
ATOM 790 C C . GLN A 1 95 ? 8.785 -1.909 -13.068 1.00 81.44 95 GLN A C 1
ATOM 792 O O . GLN A 1 95 ? 8.289 -1.274 -12.139 1.00 81.44 95 GLN A O 1
ATOM 797 N N . ARG A 1 96 ? 8.342 -1.767 -14.325 1.00 79.62 96 ARG A N 1
ATOM 798 C CA . ARG A 1 96 ? 7.255 -0.850 -14.703 1.00 79.62 96 ARG A CA 1
ATOM 799 C C . ARG A 1 96 ? 5.934 -1.248 -14.045 1.00 79.62 96 ARG A C 1
ATOM 801 O O . ARG A 1 96 ? 5.267 -0.395 -13.463 1.00 79.62 96 ARG A O 1
ATOM 808 N N . ALA A 1 97 ? 5.588 -2.537 -14.060 1.00 79.25 97 ALA A N 1
ATOM 809 C CA . ALA A 1 97 ? 4.398 -3.046 -13.379 1.00 79.25 97 ALA A CA 1
ATOM 810 C C . ALA A 1 97 ? 4.476 -2.846 -11.854 1.00 79.25 97 ALA A C 1
ATOM 812 O O . ALA A 1 97 ? 3.493 -2.448 -11.231 1.00 79.25 97 ALA A O 1
ATOM 813 N N . ARG A 1 98 ? 5.649 -3.063 -11.238 1.00 78.94 98 ARG A N 1
ATOM 814 C CA . ARG A 1 98 ? 5.869 -2.784 -9.806 1.00 78.94 98 ARG A CA 1
ATOM 815 C C . ARG A 1 98 ? 5.723 -1.299 -9.484 1.00 78.94 98 ARG A C 1
ATOM 817 O O . ARG A 1 98 ? 5.041 -0.966 -8.519 1.00 78.94 98 ARG A O 1
ATOM 824 N N . ALA A 1 99 ? 6.324 -0.420 -10.282 1.00 77.88 99 ALA A N 1
ATOM 825 C CA . ALA A 1 99 ? 6.236 1.025 -10.099 1.00 77.88 99 ALA A CA 1
ATOM 826 C C . ALA A 1 99 ? 4.783 1.511 -10.204 1.00 77.88 99 ALA A C 1
ATOM 828 O O . ALA A 1 99 ? 4.309 2.218 -9.316 1.00 77.88 99 ALA A O 1
ATOM 829 N N . ALA A 1 100 ? 4.046 1.054 -11.219 1.00 77.44 100 ALA A N 1
ATOM 830 C CA . ALA A 1 100 ? 2.636 1.390 -11.388 1.00 77.44 100 ALA A CA 1
ATOM 831 C C . ALA A 1 100 ? 1.754 0.819 -10.260 1.00 77.44 100 ALA A C 1
ATOM 833 O O . ALA A 1 100 ? 0.852 1.497 -9.772 1.00 77.44 100 ALA A O 1
ATOM 834 N N . TYR A 1 101 ? 2.054 -0.384 -9.756 1.00 77.06 101 TYR A N 1
ATOM 835 C CA . TYR A 1 101 ? 1.378 -0.933 -8.578 1.00 77.06 101 TYR A CA 1
ATOM 836 C C . TYR A 1 101 ? 1.627 -0.069 -7.335 1.00 77.06 101 TYR A C 1
ATOM 838 O O . TYR A 1 101 ? 0.689 0.236 -6.599 1.00 77.06 101 TYR A O 1
ATOM 846 N N . ILE A 1 102 ? 2.867 0.370 -7.104 1.00 75.69 102 ILE A N 1
ATOM 847 C CA . ILE A 1 102 ? 3.191 1.261 -5.984 1.00 75.69 102 ILE A CA 1
ATOM 848 C C . ILE A 1 102 ? 2.433 2.584 -6.125 1.00 75.69 102 ILE A C 1
ATOM 850 O O . ILE A 1 102 ? 1.811 3.008 -5.155 1.00 75.69 102 ILE A O 1
ATOM 854 N N . ALA A 1 103 ? 2.418 3.191 -7.317 1.00 73.88 103 ALA A N 1
ATOM 855 C CA . ALA A 1 103 ? 1.672 4.422 -7.588 1.00 73.88 103 ALA A CA 1
ATOM 856 C C . ALA A 1 103 ? 0.168 4.253 -7.318 1.00 73.88 103 ALA A C 1
ATOM 858 O O . ALA A 1 103 ? -0.421 5.065 -6.607 1.00 73.88 103 ALA A O 1
ATOM 859 N N . SER A 1 104 ? -0.424 3.134 -7.754 1.00 72.25 104 SER A N 1
ATOM 860 C CA . SER A 1 104 ? -1.845 2.826 -7.528 1.00 72.25 104 SER A CA 1
ATOM 861 C C . SER A 1 104 ? -2.246 2.744 -6.050 1.00 72.25 104 SER A C 1
ATOM 863 O O . SER A 1 104 ? -3.408 2.941 -5.704 1.00 72.25 104 SER A O 1
ATOM 865 N N . LEU A 1 105 ? -1.292 2.478 -5.147 1.00 70.25 105 LEU A N 1
ATOM 866 C CA . LEU A 1 105 ? -1.553 2.472 -3.706 1.00 70.25 105 LEU A CA 1
ATOM 867 C C . LEU A 1 105 ? -1.712 3.879 -3.108 1.00 70.25 105 LEU A C 1
ATOM 869 O O . LEU A 1 105 ? -2.162 3.965 -1.960 1.00 70.25 105 LEU A O 1
ATOM 873 N N . TYR A 1 106 ? -1.286 4.926 -3.821 1.00 69.00 106 TYR A N 1
ATOM 874 C CA . TYR A 1 106 ? -1.346 6.333 -3.399 1.00 69.00 106 TYR A CA 1
ATOM 875 C C . TYR A 1 106 ? -2.302 7.164 -4.255 1.00 69.00 106 TYR A C 1
ATOM 877 O O . TYR A 1 106 ? -2.921 8.087 -3.737 1.00 69.00 106 TYR A O 1
ATOM 885 N N . GLN A 1 107 ? -2.420 6.828 -5.538 1.00 72.00 107 GLN A N 1
ATOM 886 C CA . GLN A 1 107 ? -3.258 7.500 -6.524 1.00 72.00 107 GLN A CA 1
ATOM 887 C C . GLN A 1 107 ? -4.021 6.421 -7.296 1.00 72.00 107 GLN A C 1
ATOM 889 O O . GLN A 1 107 ? -3.447 5.804 -8.197 1.00 72.00 107 GLN A O 1
ATOM 894 N N . PRO A 1 108 ? -5.273 6.103 -6.927 1.00 66.75 108 PRO A N 1
ATOM 895 C CA . PRO A 1 108 ? -6.048 5.066 -7.610 1.00 66.75 108 PRO A CA 1
ATOM 896 C C . PRO A 1 108 ? -6.223 5.343 -9.114 1.00 66.75 108 PRO A C 1
ATOM 898 O O . PRO A 1 108 ? -6.408 4.410 -9.889 1.00 66.75 108 PRO A O 1
ATOM 901 N N . GLU A 1 109 ? -6.089 6.592 -9.555 1.00 69.12 109 GLU A N 1
ATOM 902 C CA . GLU A 1 109 ? -6.085 7.004 -10.961 1.00 69.12 109 GLU A CA 1
ATOM 903 C C . GLU A 1 109 ? -4.874 6.441 -11.731 1.00 69.12 109 GLU A C 1
ATOM 905 O O . GLU A 1 109 ? -4.982 6.126 -12.917 1.00 69.12 109 GLU A O 1
ATOM 910 N N . ALA A 1 110 ? -3.749 6.184 -11.049 1.00 70.12 110 ALA A N 1
ATOM 911 C CA . ALA A 1 110 ? -2.549 5.573 -11.633 1.00 70.12 110 ALA A CA 1
ATOM 912 C C . ALA A 1 110 ? -2.737 4.085 -12.007 1.00 70.12 110 ALA A C 1
ATOM 914 O O . ALA A 1 110 ? -1.841 3.446 -12.561 1.00 70.12 110 ALA A O 1
ATOM 915 N N . ILE A 1 111 ? -3.911 3.499 -11.737 1.00 69.06 111 ILE A N 1
ATOM 916 C CA . ILE A 1 111 ? -4.273 2.151 -12.203 1.00 69.06 111 ILE A CA 1
ATOM 917 C C . ILE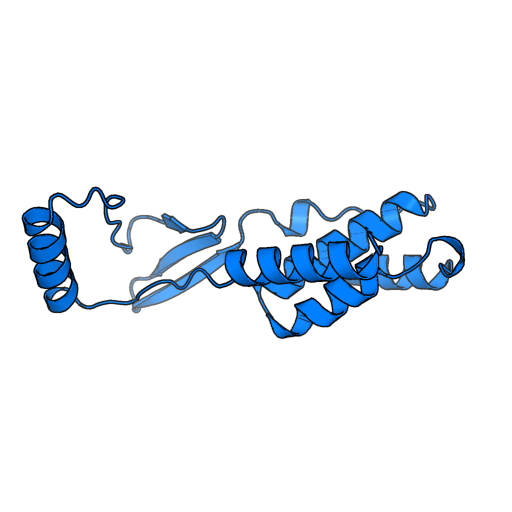 A 1 111 ? -4.344 2.096 -13.736 1.00 69.06 111 ILE A C 1
ATOM 919 O O . ILE A 1 111 ? -4.058 1.048 -14.319 1.00 69.06 111 ILE A O 1
ATOM 923 N N . PHE A 1 112 ? -4.653 3.212 -14.404 1.00 69.94 112 PHE A N 1
ATOM 924 C CA . PHE A 1 112 ? -4.588 3.282 -15.864 1.00 69.94 112 PHE A CA 1
ATOM 925 C C . PHE A 1 112 ? -3.162 3.042 -16.382 1.00 69.94 112 PHE A C 1
ATOM 927 O O . PHE A 1 112 ? -2.966 2.259 -17.314 1.00 69.94 112 PHE A O 1
ATOM 934 N N . ASP A 1 113 ? -2.156 3.624 -15.725 1.00 68.38 113 ASP A N 1
ATOM 935 C CA . ASP A 1 113 ? -0.748 3.404 -16.068 1.00 68.38 113 ASP A CA 1
ATOM 936 C C . ASP A 1 113 ? -0.330 1.948 -15.836 1.00 68.38 113 ASP A C 1
ATOM 938 O O . ASP A 1 113 ? 0.442 1.394 -16.621 1.00 68.38 113 ASP A O 1
ATOM 942 N N . LEU A 1 114 ? -0.875 1.297 -14.798 1.00 67.81 114 LEU A N 1
ATOM 943 C CA . LEU A 1 114 ? -0.670 -0.132 -14.539 1.00 67.81 114 LEU A CA 1
ATOM 944 C C . LEU A 1 114 ? -1.275 -1.000 -15.651 1.00 67.81 114 LEU A C 1
ATOM 946 O O . LEU A 1 114 ? -0.623 -1.929 -16.126 1.00 67.81 114 LEU A O 1
ATOM 950 N N . SER A 1 115 ? -2.501 -0.690 -16.080 1.00 69.25 115 SER A N 1
ATOM 951 C CA . SER A 1 115 ? -3.171 -1.387 -17.184 1.00 69.25 115 SER A CA 1
ATOM 952 C C . SER A 1 115 ? -2.414 -1.202 -18.497 1.00 69.25 115 SER A C 1
ATOM 954 O O . SER A 1 115 ? -2.173 -2.171 -19.212 1.00 69.25 115 SER A O 1
ATOM 956 N N . THR A 1 116 ? -1.989 0.027 -18.789 1.00 72.06 116 THR A N 1
ATOM 957 C CA . THR A 1 116 ? -1.193 0.353 -19.976 1.00 72.06 116 THR A CA 1
ATOM 958 C C . THR A 1 116 ? 0.140 -0.391 -19.952 1.00 72.06 116 THR A C 1
ATOM 960 O O . THR A 1 116 ? 0.503 -1.032 -20.932 1.00 72.06 116 THR A O 1
ATOM 963 N N . ALA A 1 117 ? 0.843 -0.402 -18.814 1.00 69.06 117 ALA A N 1
ATOM 964 C CA . ALA A 1 117 ? 2.096 -1.139 -18.662 1.00 69.06 117 ALA A CA 1
ATOM 965 C C . ALA A 1 117 ? 1.933 -2.651 -18.881 1.00 69.06 117 ALA A C 1
ATOM 967 O O . ALA A 1 117 ? 2.821 -3.277 -19.453 1.00 69.06 117 ALA A O 1
ATOM 968 N N . ALA A 1 118 ? 0.805 -3.233 -18.463 1.00 69.00 118 ALA A N 1
ATOM 969 C CA . ALA A 1 118 ? 0.506 -4.649 -18.670 1.00 69.00 118 ALA A CA 1
ATOM 970 C C . ALA A 1 118 ? 0.209 -5.008 -20.140 1.00 69.00 118 ALA A C 1
ATOM 972 O O . ALA A 1 118 ? 0.243 -6.184 -20.495 1.00 69.00 118 ALA A O 1
ATOM 973 N N . GLN A 1 119 ? -0.098 -4.015 -20.982 1.00 73.38 119 GLN A N 1
ATOM 974 C CA . GLN A 1 119 ? -0.415 -4.198 -22.401 1.00 73.38 119 GLN A CA 1
ATOM 975 C C . GLN A 1 119 ? 0.787 -3.974 -23.332 1.00 73.38 119 GLN A C 1
ATOM 977 O O . GLN A 1 119 ? 0.711 -4.357 -24.499 1.00 73.38 119 GLN A O 1
ATOM 982 N N . ILE A 1 120 ? 1.885 -3.383 -22.842 1.00 72.88 120 ILE A N 1
ATOM 983 C CA . ILE A 1 120 ? 3.097 -3.149 -23.640 1.00 72.88 120 ILE A CA 1
ATOM 984 C C . ILE A 1 120 ? 3.694 -4.493 -24.067 1.00 72.88 120 ILE A C 1
ATOM 986 O O . ILE A 1 120 ? 4.037 -5.326 -23.225 1.00 72.88 120 ILE A O 1
ATOM 990 N N . GLN A 1 121 ? 3.847 -4.699 -25.378 1.00 69.25 121 GLN A N 1
ATOM 991 C CA . GLN A 1 121 ? 4.536 -5.871 -25.904 1.00 69.25 121 GLN A CA 1
ATOM 992 C C . GLN A 1 121 ? 6.043 -5.617 -25.928 1.00 69.25 121 GLN A C 1
ATOM 994 O O . GLN A 1 121 ? 6.512 -4.514 -26.193 1.00 69.25 121 GLN A O 1
ATOM 999 N N . GLN A 1 122 ? 6.827 -6.666 -25.692 1.00 65.94 122 GLN A N 1
ATOM 1000 C CA . GLN A 1 122 ? 8.289 -6.583 -25.605 1.00 65.94 122 GLN A CA 1
ATOM 1001 C C . GLN A 1 122 ? 8.960 -6.040 -26.882 1.00 65.94 122 GLN A C 1
ATOM 1003 O O . GLN A 1 122 ? 10.057 -5.485 -26.821 1.00 65.94 122 GLN A O 1
ATOM 1008 N N . LYS A 1 123 ? 8.288 -6.179 -28.031 1.00 68.81 123 LYS A N 1
ATOM 1009 C CA . LYS A 1 123 ? 8.717 -5.647 -29.331 1.00 68.81 123 LYS A CA 1
ATOM 1010 C C . LYS A 1 123 ? 8.617 -4.117 -29.436 1.00 68.81 123 LYS A C 1
ATOM 1012 O O . LYS A 1 123 ? 9.339 -3.535 -30.232 1.00 68.81 123 LYS A O 1
ATOM 1017 N N . ASP A 1 124 ? 7.775 -3.485 -28.618 1.00 73.50 124 ASP A N 1
ATOM 1018 C CA . ASP A 1 124 ? 7.503 -2.041 -28.658 1.00 73.50 124 ASP A CA 1
ATOM 1019 C C . ASP A 1 124 ? 8.414 -1.256 -27.688 1.00 73.50 124 ASP A C 1
ATOM 1021 O O . ASP A 1 124 ? 8.254 -0.054 -27.500 1.00 73.50 124 ASP A O 1
ATOM 1025 N N . LEU A 1 125 ? 9.362 -1.945 -27.040 1.00 73.88 125 LEU A N 1
ATOM 1026 C CA . LEU A 1 125 ? 10.231 -1.401 -25.999 1.00 73.88 125 LEU A CA 1
ATOM 1027 C C . LEU A 1 125 ? 11.512 -0.780 -26.571 1.00 73.88 125 LEU A C 1
ATOM 1029 O O . LEU A 1 125 ? 12.312 -1.480 -27.203 1.00 73.88 125 LEU A O 1
ATOM 1033 N N . THR A 1 126 ? 11.768 0.491 -26.259 1.00 78.25 126 THR A N 1
ATOM 1034 C CA . THR A 1 126 ? 13.004 1.191 -26.644 1.00 78.25 126 THR A CA 1
ATOM 1035 C C . THR A 1 126 ? 13.997 1.311 -25.483 1.00 78.25 126 THR A C 1
ATOM 1037 O O . THR A 1 126 ? 13.635 1.234 -24.310 1.00 78.25 126 THR A O 1
ATOM 1040 N N . LEU A 1 127 ? 15.278 1.544 -25.792 1.00 78.38 127 LEU A N 1
ATOM 1041 C CA . LEU A 1 127 ? 16.301 1.849 -24.776 1.00 78.38 127 LEU A CA 1
ATOM 1042 C C . LEU A 1 127 ? 15.972 3.127 -23.983 1.00 78.38 127 LEU A C 1
ATOM 1044 O O . LEU A 1 127 ? 16.242 3.193 -22.785 1.00 78.38 127 LEU A O 1
ATOM 1048 N N . ASN A 1 128 ? 15.328 4.109 -24.622 1.00 82.00 128 ASN A N 1
ATOM 1049 C CA . ASN A 1 128 ? 14.890 5.344 -23.968 1.00 82.00 128 ASN A CA 1
ATOM 1050 C C . ASN A 1 128 ? 13.837 5.079 -22.884 1.00 82.00 128 ASN A C 1
ATOM 1052 O O . ASN A 1 128 ? 13.843 5.716 -21.833 1.00 82.00 128 ASN A O 1
ATOM 1056 N N . ASP A 1 129 ? 12.958 4.099 -23.089 1.00 78.44 129 ASP A N 1
ATOM 1057 C CA . ASP A 1 129 ? 11.980 3.715 -22.073 1.00 78.44 129 ASP A CA 1
ATOM 1058 C C . ASP A 1 129 ? 12.663 3.235 -20.786 1.00 78.44 129 ASP A C 1
ATOM 1060 O O . ASP A 1 129 ? 12.230 3.590 -19.684 1.00 78.44 129 ASP A O 1
ATOM 1064 N N . ILE A 1 130 ? 13.747 2.461 -20.921 1.00 78.31 130 ILE A N 1
ATOM 1065 C CA . ILE A 1 130 ? 14.551 1.955 -19.801 1.00 78.31 130 ILE A CA 1
ATOM 1066 C C . ILE A 1 130 ? 15.231 3.116 -19.066 1.00 78.31 130 ILE A C 1
ATOM 1068 O O . ILE A 1 130 ? 15.152 3.186 -17.837 1.00 78.31 130 ILE A O 1
ATOM 1072 N N . THR A 1 131 ? 15.855 4.052 -19.789 1.00 81.88 131 THR A N 1
ATOM 1073 C CA . THR A 1 131 ? 16.545 5.197 -19.172 1.00 81.88 131 THR A CA 1
ATOM 1074 C C . THR A 1 131 ? 15.574 6.117 -18.433 1.00 81.88 131 THR A C 1
ATOM 1076 O O . THR A 1 131 ? 15.842 6.499 -17.291 1.00 81.88 131 THR A O 1
ATOM 1079 N N . PHE A 1 132 ? 14.405 6.411 -19.014 1.00 81.75 132 PHE A N 1
ATOM 1080 C CA . PHE A 1 132 ? 13.373 7.206 -18.346 1.00 81.75 132 PHE A CA 1
ATOM 1081 C C . PHE A 1 132 ? 12.828 6.526 -17.091 1.00 81.75 132 PHE A C 1
ATOM 1083 O O . PHE A 1 132 ? 12.594 7.202 -16.087 1.00 81.75 132 PHE A O 1
ATOM 1090 N N . LEU A 1 133 ? 12.626 5.205 -17.120 1.00 77.19 133 LEU A N 1
ATOM 1091 C CA . LEU A 1 133 ? 12.142 4.472 -15.954 1.00 77.19 133 LEU A CA 1
ATOM 1092 C C . LEU A 1 133 ? 13.194 4.429 -14.839 1.00 77.19 133 LEU A C 1
ATOM 1094 O O . LEU A 1 133 ? 12.855 4.707 -13.692 1.00 77.19 133 LEU A O 1
ATOM 1098 N N . ASN A 1 134 ? 14.464 4.178 -15.168 1.00 80.69 134 ASN A N 1
ATOM 1099 C CA . ASN A 1 134 ? 15.558 4.210 -14.194 1.00 80.69 134 ASN A CA 1
ATOM 1100 C C . ASN A 1 134 ? 15.685 5.592 -13.526 1.00 80.69 134 ASN A C 1
ATOM 1102 O O . ASN A 1 134 ? 15.790 5.655 -12.303 1.00 80.69 134 ASN A O 1
ATOM 1106 N N . LYS A 1 135 ? 15.540 6.691 -14.287 1.00 82.50 135 LYS A N 1
ATOM 1107 C CA . LYS A 1 135 ? 15.529 8.065 -13.744 1.00 82.50 135 LYS A CA 1
ATOM 1108 C C . LYS A 1 135 ? 14.399 8.318 -12.737 1.00 82.50 135 LYS A C 1
ATOM 1110 O O . LYS A 1 135 ? 14.526 9.188 -11.889 1.00 82.50 135 LYS A O 1
ATOM 1115 N N . ARG A 1 136 ? 13.278 7.595 -12.834 1.00 74.00 136 ARG A N 1
ATOM 1116 C CA . ARG A 1 136 ? 12.150 7.706 -11.887 1.00 74.00 136 ARG A CA 1
ATOM 1117 C C . ARG A 1 136 ? 12.347 6.865 -10.621 1.00 74.00 136 ARG A C 1
ATOM 1119 O O . ARG A 1 136 ? 11.642 7.086 -9.638 1.00 74.00 136 ARG A O 1
ATOM 1126 N N . ILE A 1 137 ? 13.231 5.867 -10.660 1.00 74.62 137 ILE A N 1
ATOM 1127 C CA . ILE A 1 137 ? 13.519 4.977 -9.525 1.00 74.62 137 ILE A CA 1
ATOM 1128 C C . ILE A 1 137 ? 14.532 5.632 -8.573 1.00 74.62 137 ILE A C 1
ATOM 1130 O O . ILE A 1 137 ? 14.358 5.541 -7.349 1.00 74.62 137 ILE A O 1
ATOM 1134 N N . THR A 1 138 ? 15.555 6.281 -9.139 1.00 65.38 138 THR A N 1
ATOM 1135 C CA . THR A 1 138 ? 16.600 7.043 -8.432 1.00 65.38 138 THR A CA 1
ATOM 1136 C C . THR A 1 138 ? 16.069 8.376 -7.932 1.00 65.38 138 THR A C 1
ATOM 1138 O O . THR A 1 138 ? 16.059 8.564 -6.695 1.00 65.38 138 THR A O 1
#

Foldseek 3Di:
DDPVVVLVVVLVVLLVLLPPDDDDDDPVVVVVVVVVCVVVVNDDDDDDDADQVDWDDDPQWIWHAHPVRDIDIGHPCLLVPADQDDPPLVSLLVNQLSVLSVVCSVPVVSSVSNSVSSPDDSVNDDPVSSVVSNVVSD

Sequence (138 aa):
MSLRNITQAYVSNLYTRLQKQIPITDKKFNNLKEQKLEKADFNAKLKKTLTIENEMTFNKRILKKFANSSILLKQKDQKKKLELITENKDNYLKQRARAAYIASLYQPEAIFDLSTAAQIQQKDLTLNDITFLNKRIT

Secondary structure (DSSP, 8-state):
--HHHHHHHHHHHHHHHHT-------HHHHHHHHHHHHHTT--PPPP----SS--EEETTEEEEE-TTS-EEEEESSSGGG-----S-HHHHHHHHHHHHHHHHTT-GGGHHHHHHHHH--GGG--HHHHHHHHHHH-

Radius of gyration: 20.28 Å; chains: 1; bounding box: 46×33×52 Å

Organism: Marssonina brunnea f. sp. multigermtubi (strain MB_m1) (NCBI:txid1072389)

pLDDT: mean 74.02, std 12.71, range [38.69, 92.38]